Protein AF-A0A2X2ESX7-F1 (afdb_monomer_lite)

Foldseek 3Di:
DQALKAKEFQPDPVSVVVLVVLVVVQQPFWFFDQDPVRDTDIGRQFPDWDDDPGIIMTGGDPVLDVRLDRDGHVRSSVSSSVRRVD

Structure (mmCIF, N/CA/C/O backbone):
data_AF-A0A2X2ESX7-F1
#
_entry.id   AF-A0A2X2ESX7-F1
#
loop_
_atom_site.group_PDB
_atom_site.id
_atom_site.type_symbol
_atom_site.label_atom_id
_atom_site.label_alt_id
_atom_site.label_comp_id
_atom_site.label_asym_id
_atom_site.label_entity_id
_atom_site.label_seq_id
_atom_site.pdbx_PDB_ins_code
_atom_site.Cartn_x
_atom_site.Cartn_y
_atom_site.Cartn_z
_atom_site.occupancy
_atom_site.B_iso_or_equiv
_atom_site.auth_seq_id
_atom_site.auth_comp_id
_atom_site.auth_asym_id
_atom_site.auth_atom_id
_atom_site.pdbx_PDB_model_num
ATOM 1 N N . MET A 1 1 ? -4.299 -11.862 -14.342 1.00 47.56 1 MET A N 1
ATOM 2 C CA . MET A 1 1 ? -4.150 -10.402 -14.182 1.00 47.56 1 MET A CA 1
ATOM 3 C C . MET A 1 1 ? -4.159 -10.142 -12.693 1.00 47.56 1 MET A C 1
ATOM 5 O O . MET A 1 1 ? -5.151 -10.487 -12.065 1.00 47.56 1 MET A O 1
ATOM 9 N N . SER A 1 2 ? -3.055 -9.668 -12.123 1.00 54.91 2 SER A N 1
ATOM 10 C CA . SER A 1 2 ? -2.997 -9.308 -10.703 1.00 54.91 2 SER A CA 1
ATOM 11 C C . SER A 1 2 ? -3.906 -8.099 -10.488 1.00 54.91 2 SER A C 1
ATOM 13 O O . SER A 1 2 ? -3.756 -7.099 -11.187 1.00 54.91 2 SER A O 1
ATOM 15 N N . SER A 1 3 ? -4.889 -8.205 -9.595 1.00 70.19 3 SER A N 1
ATOM 16 C CA . SER A 1 3 ? -5.735 -7.063 -9.242 1.00 70.19 3 SER A CA 1
ATOM 17 C C . SER A 1 3 ? -4.870 -6.012 -8.546 1.00 70.19 3 SER A C 1
ATOM 19 O O . SER A 1 3 ? -4.195 -6.328 -7.572 1.00 70.19 3 SER A O 1
ATOM 21 N N . ASN A 1 4 ? -4.885 -4.766 -9.024 1.00 86.56 4 ASN A N 1
ATOM 22 C CA . ASN A 1 4 ? -4.243 -3.645 -8.326 1.00 86.56 4 ASN A CA 1
ATOM 23 C C . ASN A 1 4 ? -5.096 -3.117 -7.160 1.00 86.56 4 ASN A C 1
ATOM 25 O O . ASN A 1 4 ? -4.691 -2.188 -6.462 1.00 86.56 4 ASN A O 1
ATOM 29 N N . VAL A 1 5 ? -6.275 -3.708 -6.960 1.00 90.88 5 VAL A N 1
ATOM 30 C CA . VAL A 1 5 ? -7.158 -3.448 -5.830 1.00 90.88 5 VAL A CA 1
ATOM 31 C C . VAL A 1 5 ? -6.986 -4.552 -4.799 1.00 90.88 5 VAL A C 1
ATOM 33 O O . VAL A 1 5 ? -7.135 -5.732 -5.126 1.00 90.88 5 VAL A O 1
ATOM 36 N N . VAL A 1 6 ? -6.718 -4.149 -3.561 1.00 91.06 6 VAL A N 1
ATOM 37 C CA . VAL A 1 6 ? -6.571 -5.023 -2.399 1.00 91.06 6 VAL A CA 1
ATOM 38 C C . VAL A 1 6 ? -7.573 -4.612 -1.329 1.00 91.06 6 VAL A C 1
ATOM 40 O O . VAL A 1 6 ? -7.672 -3.430 -1.010 1.00 91.06 6 VAL A O 1
ATOM 43 N N . SER A 1 7 ? -8.277 -5.585 -0.755 1.00 92.44 7 SER A N 1
ATOM 44 C CA . SER A 1 7 ? -9.105 -5.392 0.437 1.00 92.44 7 SER A CA 1
ATOM 45 C C . SER A 1 7 ? -8.431 -6.051 1.638 1.00 92.44 7 SER A C 1
ATOM 47 O O . SER A 1 7 ? -8.016 -7.209 1.564 1.00 92.44 7 SER A O 1
ATOM 49 N N . ILE A 1 8 ? -8.303 -5.314 2.739 1.00 93.25 8 ILE A N 1
ATOM 50 C CA . ILE A 1 8 ? -7.766 -5.809 4.009 1.00 93.25 8 ILE A CA 1
ATOM 51 C C . ILE A 1 8 ? -8.851 -5.649 5.065 1.00 93.25 8 ILE A C 1
ATOM 53 O O . ILE A 1 8 ? -9.330 -4.541 5.288 1.00 93.25 8 ILE A O 1
ATOM 57 N N . LYS A 1 9 ? -9.211 -6.748 5.731 1.00 94.44 9 LYS A N 1
ATOM 58 C CA . LYS A 1 9 ?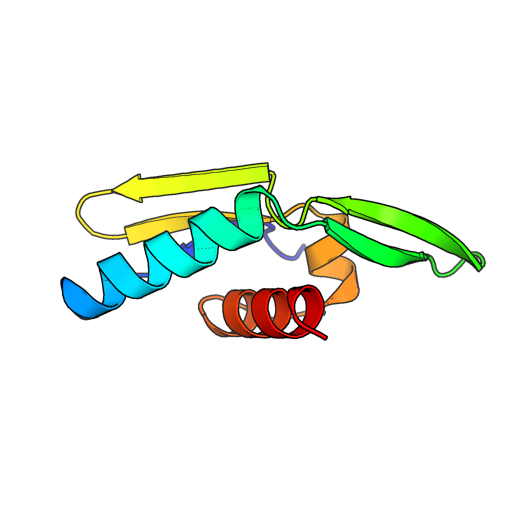 -10.055 -6.706 6.923 1.00 94.44 9 LYS A CA 1
ATOM 59 C C . LYS A 1 9 ? -9.184 -6.383 8.146 1.00 94.44 9 LYS A C 1
ATOM 61 O O . LYS A 1 9 ? -8.227 -7.131 8.386 1.00 94.44 9 LYS A O 1
ATOM 66 N N . PRO A 1 10 ? -9.462 -5.291 8.879 1.00 92.81 10 PRO A N 1
ATOM 67 C CA . PRO A 1 10 ? -8.781 -5.016 10.135 1.00 92.81 10 PRO A CA 1
ATOM 68 C C . PRO A 1 10 ? -9.158 -6.050 11.198 1.00 92.81 10 PRO A C 1
ATOM 70 O O . PRO A 1 10 ? -10.316 -6.464 11.285 1.00 92.81 10 PRO A O 1
ATOM 73 N N . ASP A 1 11 ? -8.189 -6.453 12.015 1.00 93.19 11 ASP A N 1
ATOM 74 C CA . ASP A 1 11 ? -8.405 -7.415 13.106 1.00 93.19 11 ASP A CA 1
ATOM 75 C C . ASP A 1 11 ? -8.897 -6.726 14.395 1.00 93.19 11 ASP A C 1
ATOM 77 O O . ASP A 1 11 ? -9.485 -7.358 15.275 1.00 93.19 11 ASP A O 1
ATOM 81 N N . SER A 1 12 ? -8.663 -5.417 14.514 1.00 94.50 12 SER A N 1
ATOM 82 C CA . SER A 1 12 ? -9.062 -4.570 15.639 1.00 94.50 12 SER A CA 1
ATOM 83 C C . SER A 1 12 ? -9.075 -3.090 15.229 1.0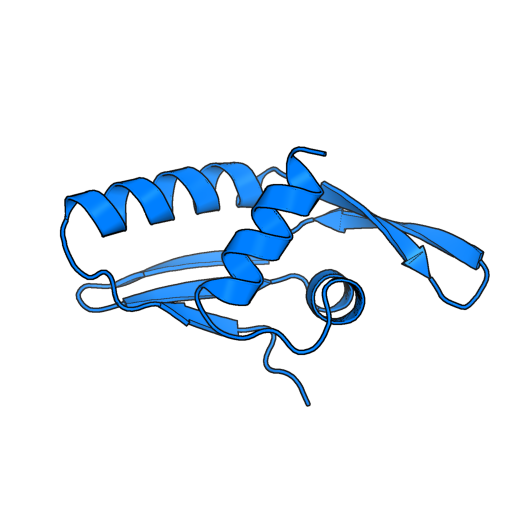0 94.50 12 SER A C 1
ATOM 85 O O . SER A 1 12 ? -8.592 -2.734 14.154 1.00 94.50 12 SER A O 1
ATOM 87 N N . LEU A 1 13 ? -9.587 -2.210 16.100 1.00 92.31 13 LEU A N 1
ATOM 88 C CA . LEU A 1 13 ? -9.501 -0.754 15.898 1.00 92.31 13 LEU A CA 1
ATOM 89 C C . LEU A 1 13 ? -8.047 -0.261 15.855 1.00 92.31 13 LEU A C 1
ATOM 91 O O . LEU A 1 13 ? -7.709 0.577 15.030 1.00 92.31 13 LEU A O 1
ATOM 95 N N . GLU A 1 14 ? -7.177 -0.812 16.703 1.00 95.25 14 GLU A N 1
ATOM 96 C CA . GLU A 1 14 ? -5.753 -0.459 16.712 1.00 95.25 14 GLU A CA 1
ATOM 97 C C . GLU A 1 14 ? -5.072 -0.854 15.392 1.00 95.25 14 GLU A C 1
ATOM 99 O O . GLU A 1 14 ? -4.307 -0.078 14.822 1.00 95.25 14 GLU A O 1
ATOM 104 N N . ASP A 1 15 ? -5.378 -2.044 14.870 1.00 94.31 15 ASP A N 1
ATOM 105 C CA . ASP A 1 15 ? -4.869 -2.500 13.575 1.00 94.31 15 ASP A CA 1
ATOM 106 C C . ASP A 1 15 ? -5.391 -1.621 12.429 1.00 94.31 15 ASP A C 1
ATOM 108 O O . ASP A 1 15 ? -4.630 -1.251 11.536 1.00 94.31 15 ASP A O 1
ATOM 112 N N . GLN A 1 16 ? -6.657 -1.199 12.488 1.00 93.81 16 GLN A N 1
ATOM 113 C CA . GLN A 1 16 ? -7.212 -0.244 11.533 1.00 93.81 16 GLN A CA 1
ATOM 114 C C . GLN A 1 16 ? -6.448 1.088 11.553 1.00 93.81 16 GLN A C 1
ATOM 116 O O . GLN A 1 16 ? -6.016 1.551 10.500 1.00 93.81 16 GLN A O 1
ATOM 121 N N . GLU A 1 17 ? -6.224 1.683 12.727 1.00 94.94 17 GLU A N 1
ATOM 122 C CA . GLU A 1 17 ? -5.477 2.941 12.865 1.00 94.94 17 GLU A CA 1
ATOM 123 C C . GLU A 1 17 ? -4.045 2.819 12.317 1.00 94.94 17 GLU A C 1
ATOM 125 O O . GLU A 1 17 ? -3.557 3.709 11.612 1.00 94.94 17 GLU A O 1
ATOM 130 N N . GLN A 1 18 ? -3.376 1.692 12.582 1.00 94.81 18 GLN A N 1
ATOM 131 C CA . GLN A 1 18 ? -2.042 1.413 12.050 1.00 94.81 18 GLN A CA 1
ATOM 132 C C . GLN A 1 18 ? -2.046 1.292 10.521 1.00 94.81 18 GLN A C 1
ATOM 134 O O . GLN A 1 18 ? -1.175 1.867 9.857 1.00 94.81 18 GLN A O 1
ATOM 139 N N . LEU A 1 19 ? -3.022 0.583 9.948 1.00 94.88 19 LEU A N 1
ATOM 140 C CA . LEU A 1 19 ? -3.186 0.462 8.500 1.00 94.88 19 LEU A CA 1
ATOM 141 C C . LEU A 1 19 ? -3.454 1.830 7.863 1.00 94.88 19 LEU A C 1
ATOM 143 O O . LEU A 1 19 ? -2.801 2.190 6.885 1.00 94.88 19 LEU A O 1
ATOM 147 N N . GLU A 1 20 ? -4.350 2.634 8.431 1.00 95.19 20 GLU A N 1
ATOM 148 C CA . GLU A 1 20 ? -4.666 3.974 7.924 1.00 95.19 20 GLU A CA 1
ATOM 149 C C . GLU A 1 20 ? -3.461 4.921 7.984 1.00 95.19 20 GLU A C 1
ATOM 151 O O . GLU A 1 20 ? -3.234 5.700 7.051 1.00 95.19 20 GLU A O 1
ATOM 156 N N . ALA A 1 21 ? -2.635 4.831 9.031 1.00 95.56 21 ALA A N 1
ATOM 157 C CA . ALA A 1 21 ? -1.393 5.592 9.132 1.00 95.56 21 ALA A CA 1
ATOM 158 C C . ALA A 1 21 ? -0.385 5.192 8.037 1.00 95.56 21 ALA A C 1
ATOM 160 O O . ALA A 1 21 ? 0.191 6.061 7.372 1.00 95.56 21 ALA A O 1
ATOM 161 N N . GLN A 1 22 ? -0.211 3.887 7.796 1.00 95.88 22 GLN A N 1
ATOM 162 C CA . GLN A 1 22 ? 0.636 3.371 6.714 1.00 95.88 22 GLN A CA 1
ATOM 163 C C . GLN A 1 22 ? 0.126 3.817 5.339 1.00 95.88 22 GLN A C 1
ATOM 165 O O . GLN A 1 22 ? 0.897 4.300 4.510 1.00 95.88 22 GLN A O 1
ATOM 170 N N . LEU A 1 23 ? -1.180 3.725 5.098 1.00 96.38 23 LEU A N 1
ATOM 171 C CA . LEU A 1 23 ? -1.792 4.132 3.834 1.00 96.38 23 LEU A CA 1
ATOM 172 C C . LEU A 1 23 ? -1.722 5.642 3.613 1.00 96.38 23 LEU A C 1
ATOM 174 O O . LEU A 1 23 ? -1.457 6.089 2.499 1.00 96.38 23 LEU A O 1
ATOM 178 N N . SER A 1 24 ? -1.874 6.438 4.669 1.00 96.25 24 SER A N 1
ATOM 179 C CA . SER A 1 24 ? -1.684 7.891 4.621 1.00 96.25 24 SER A CA 1
ATOM 180 C C . SER A 1 24 ? -0.255 8.274 4.237 1.00 96.25 24 SER A C 1
ATOM 182 O O . SER A 1 24 ? -0.052 9.233 3.486 1.00 96.25 24 SER A O 1
ATOM 184 N N . PHE A 1 25 ? 0.735 7.522 4.725 1.00 95.69 25 PHE A N 1
ATOM 185 C CA . PHE A 1 25 ? 2.125 7.667 4.302 1.00 95.69 25 PHE A CA 1
ATOM 186 C C . PHE A 1 25 ? 2.297 7.277 2.827 1.00 95.69 25 PHE A C 1
ATOM 188 O O . PHE A 1 25 ? 2.791 8.080 2.031 1.00 95.69 25 PHE A O 1
ATOM 195 N N . LEU A 1 26 ? 1.821 6.093 2.428 1.00 95.69 26 LEU A N 1
ATOM 196 C CA . LEU A 1 26 ? 1.976 5.590 1.059 1.00 95.69 26 LEU A CA 1
ATOM 197 C C . LEU A 1 26 ? 1.224 6.412 0.008 1.00 95.69 26 LEU A C 1
ATOM 199 O O . LEU A 1 26 ? 1.700 6.522 -1.118 1.00 95.69 26 LEU A O 1
ATOM 203 N N . GLN A 1 27 ? 0.114 7.061 0.366 1.00 95.25 27 GLN A N 1
ATOM 204 C CA . GLN A 1 27 ? -0.626 7.970 -0.520 1.00 95.25 27 GLN A CA 1
ATOM 205 C C . GLN A 1 27 ? 0.241 9.141 -1.012 1.00 95.25 27 GLN A C 1
ATOM 207 O O . GLN A 1 27 ? -0.017 9.707 -2.072 1.00 95.25 27 GLN A O 1
ATOM 212 N N . LYS A 1 28 ? 1.266 9.518 -0.239 1.00 94.00 28 LYS A N 1
ATOM 213 C CA . LYS A 1 28 ? 2.217 10.587 -0.577 1.00 94.00 28 LYS A CA 1
ATOM 214 C C . LYS A 1 28 ? 3.568 10.042 -1.043 1.00 94.00 28 LYS A C 1
ATOM 216 O O . LYS A 1 28 ? 4.406 10.818 -1.498 1.00 94.00 28 LYS A O 1
ATOM 221 N N . ALA A 1 29 ? 3.791 8.737 -0.912 1.00 94.88 29 ALA A N 1
ATOM 222 C CA . ALA A 1 29 ? 5.044 8.100 -1.271 1.00 94.88 29 ALA A CA 1
ATOM 223 C C . ALA A 1 29 ? 5.127 7.842 -2.779 1.00 94.88 29 ALA A C 1
ATOM 225 O O . ALA A 1 29 ? 4.135 7.565 -3.460 1.00 94.88 29 ALA A O 1
ATOM 226 N N . SER A 1 30 ? 6.354 7.876 -3.290 1.00 93.88 30 SER A N 1
ATOM 227 C CA . SER A 1 30 ? 6.661 7.511 -4.667 1.00 93.88 30 SER A CA 1
ATOM 228 C C . SER A 1 30 ? 7.841 6.556 -4.714 1.00 93.88 30 SER A C 1
ATOM 230 O O . SER A 1 30 ? 8.831 6.777 -4.019 1.00 93.88 30 SER A O 1
ATOM 232 N N . LEU A 1 31 ? 7.767 5.547 -5.574 1.00 91.69 31 LEU A N 1
ATOM 233 C CA . LEU A 1 31 ? 8.842 4.595 -5.811 1.00 91.69 31 LEU A CA 1
ATOM 234 C C . LEU A 1 31 ? 9.545 4.912 -7.120 1.00 91.69 31 LEU A C 1
ATOM 236 O O . LEU A 1 31 ? 8.911 5.151 -8.150 1.00 91.69 31 LEU A O 1
ATOM 240 N N . ARG A 1 32 ? 10.877 4.870 -7.082 1.00 90.56 32 ARG A N 1
ATOM 241 C CA . ARG A 1 32 ? 11.700 4.921 -8.285 1.00 90.56 32 ARG A CA 1
ATOM 242 C C . ARG A 1 32 ? 11.913 3.500 -8.790 1.00 90.56 32 ARG A C 1
ATOM 244 O O . ARG A 1 32 ? 12.642 2.723 -8.184 1.00 90.56 32 ARG A O 1
ATOM 251 N N . LEU A 1 33 ? 11.298 3.187 -9.918 1.00 86.75 33 LEU A N 1
ATOM 252 C CA . LEU A 1 33 ? 11.323 1.871 -10.538 1.00 86.75 33 LEU A CA 1
ATOM 253 C C . LEU A 1 33 ? 12.164 1.903 -11.812 1.00 86.75 33 LEU A C 1
ATOM 255 O O . LEU A 1 33 ? 12.234 2.917 -12.511 1.00 86.75 33 LEU A O 1
ATOM 259 N N . MET A 1 34 ? 12.803 0.778 -12.124 1.00 83.75 34 MET A N 1
ATOM 260 C CA . MET A 1 34 ? 13.524 0.584 -13.378 1.00 83.75 34 MET A CA 1
ATOM 261 C C . MET A 1 34 ? 12.722 -0.366 -14.264 1.00 83.75 34 MET A C 1
ATOM 263 O O . MET A 1 34 ? 12.557 -1.541 -13.946 1.00 83.75 34 MET A O 1
ATOM 267 N N . HIS A 1 35 ? 12.200 0.149 -15.373 1.00 73.69 35 HIS A N 1
ATOM 268 C CA . HIS A 1 35 ? 11.517 -0.659 -16.374 1.00 73.69 35 HIS A CA 1
ATOM 269 C C . HIS A 1 35 ? 12.502 -1.619 -17.050 1.00 73.69 35 HIS A C 1
ATOM 271 O O . HIS A 1 35 ? 13.694 -1.335 -17.180 1.00 73.69 35 HIS A O 1
ATOM 277 N N . ARG A 1 36 ? 11.983 -2.737 -17.571 1.00 73.19 36 ARG A N 1
ATOM 278 C CA . ARG A 1 36 ? 12.772 -3.757 -18.290 1.00 73.19 36 ARG A CA 1
ATOM 279 C C . ARG A 1 36 ? 13.522 -3.213 -19.513 1.00 73.19 36 ARG A C 1
ATOM 281 O O . ARG A 1 36 ? 14.506 -3.803 -19.933 1.00 73.19 36 ARG A O 1
ATOM 288 N N . ASN A 1 37 ? 13.076 -2.087 -20.068 1.00 79.25 37 ASN A N 1
ATOM 289 C CA . ASN A 1 37 ? 13.738 -1.384 -21.170 1.00 79.25 37 ASN A CA 1
ATOM 290 C C . ASN A 1 37 ? 14.867 -0.433 -20.711 1.00 79.25 37 ASN A C 1
ATOM 292 O O . ASN A 1 37 ? 15.391 0.320 -21.525 1.00 79.25 37 ASN A O 1
ATOM 296 N N . GLY A 1 38 ? 15.210 -0.417 -19.418 1.00 79.06 38 GLY A N 1
ATOM 297 C CA . GLY A 1 38 ? 16.239 0.448 -18.834 1.00 79.06 38 GLY A CA 1
ATOM 298 C C . GLY A 1 38 ? 15.756 1.844 -18.420 1.00 79.06 38 GLY A C 1
ATOM 299 O O . GLY A 1 38 ? 16.531 2.607 -17.842 1.00 79.06 38 GLY A O 1
ATOM 300 N N . THR A 1 39 ? 14.488 2.187 -18.666 1.00 82.62 39 THR A N 1
ATOM 301 C CA . THR A 1 39 ? 13.927 3.501 -18.312 1.00 82.62 39 THR A CA 1
ATOM 302 C C . THR A 1 39 ? 13.644 3.577 -16.818 1.00 82.62 39 THR A C 1
ATOM 304 O O . THR A 1 39 ? 13.034 2.674 -16.247 1.00 82.62 39 THR A O 1
ATOM 307 N N . LYS A 1 40 ? 14.051 4.671 -16.173 1.00 86.44 40 LYS A N 1
ATOM 308 C CA . LYS A 1 40 ? 13.687 4.952 -14.781 1.00 86.44 40 LYS A CA 1
ATOM 309 C C . LYS A 1 40 ? 12.377 5.728 -14.756 1.00 86.44 40 LYS A C 1
ATOM 311 O O . LYS A 1 40 ? 12.270 6.753 -15.424 1.00 86.44 40 LYS A O 1
ATOM 316 N N . ALA A 1 41 ? 11.417 5.262 -13.972 1.00 88.38 41 ALA A N 1
ATOM 317 C CA . ALA A 1 41 ? 10.161 5.953 -13.727 1.00 88.38 41 ALA A CA 1
ATOM 318 C C . ALA A 1 41 ? 9.993 6.187 -12.227 1.00 88.38 41 ALA A C 1
ATOM 320 O O . ALA A 1 41 ? 10.390 5.356 -11.414 1.00 88.38 41 ALA A O 1
ATOM 321 N N . THR A 1 42 ? 9.402 7.320 -11.865 1.00 91.81 42 THR A N 1
ATOM 322 C CA . THR A 1 42 ? 8.935 7.561 -10.501 1.00 91.81 42 THR A CA 1
ATOM 323 C C . THR A 1 42 ? 7.422 7.431 -10.520 1.00 91.81 42 THR A C 1
ATOM 325 O O . THR A 1 42 ? 6.759 8.199 -11.213 1.00 91.81 42 THR A O 1
ATOM 328 N N . LEU A 1 43 ? 6.886 6.454 -9.795 1.00 92.06 43 LEU A N 1
ATOM 329 C CA . LEU A 1 43 ? 5.449 6.212 -9.695 1.00 92.06 43 LEU A CA 1
ATOM 330 C C . LEU A 1 43 ? 4.979 6.481 -8.271 1.00 92.06 43 LEU A C 1
ATOM 332 O O . LEU A 1 43 ? 5.681 6.148 -7.320 1.00 92.06 43 LEU A O 1
ATOM 336 N N . LEU A 1 44 ? 3.783 7.047 -8.121 1.00 95.06 44 LEU A N 1
ATOM 337 C CA . LEU A 1 44 ? 3.097 7.051 -6.829 1.00 95.06 44 LEU A CA 1
ATOM 338 C C . LEU A 1 44 ? 2.830 5.610 -6.392 1.00 95.06 44 LEU A C 1
ATOM 340 O O . LEU A 1 44 ? 2.565 4.757 -7.239 1.00 95.06 44 LEU A O 1
ATOM 344 N N . VAL A 1 45 ? 2.895 5.331 -5.090 1.00 94.69 45 VAL A N 1
ATOM 345 C CA . VAL A 1 45 ? 2.622 3.976 -4.579 1.00 94.69 45 VAL A CA 1
ATOM 346 C C . VAL A 1 45 ? 1.145 3.624 -4.728 1.00 94.69 45 VAL A C 1
ATOM 348 O O . VAL A 1 45 ? 0.802 2.576 -5.280 1.00 94.69 45 VAL A O 1
ATOM 351 N N . LEU A 1 46 ? 0.284 4.516 -4.243 1.00 95.44 46 LEU A N 1
ATOM 352 C CA . LEU A 1 46 ? -1.163 4.352 -4.244 1.00 95.44 46 LEU A CA 1
ATOM 353 C C . LEU A 1 46 ? -1.811 5.359 -5.186 1.00 95.44 46 LEU A C 1
ATOM 355 O O . LEU A 1 46 ? -1.407 6.520 -5.245 1.00 95.44 46 LEU A O 1
ATOM 359 N N . GLU A 1 47 ? -2.868 4.928 -5.864 1.00 94.44 47 GLU A N 1
ATOM 360 C CA . GLU A 1 47 ? -3.793 5.841 -6.532 1.00 94.44 47 GLU A CA 1
ATOM 361 C C . GLU A 1 47 ? -4.762 6.434 -5.505 1.00 94.44 47 GLU A C 1
ATOM 363 O O . GLU A 1 47 ? -4.967 7.648 -5.440 1.00 94.44 47 GLU A O 1
ATOM 368 N N . ARG A 1 48 ? -5.352 5.568 -4.674 1.00 95.12 48 ARG A N 1
ATOM 369 C CA . ARG A 1 48 ? -6.313 5.927 -3.625 1.00 95.12 48 ARG A CA 1
ATOM 370 C C . ARG A 1 48 ? -6.493 4.783 -2.633 1.00 95.12 48 ARG A C 1
ATOM 372 O O . ARG A 1 48 ? -6.236 3.627 -2.959 1.00 95.12 48 ARG A O 1
ATOM 379 N N . TRP A 1 49 ? -7.047 5.089 -1.469 1.00 96.38 49 TRP A N 1
ATOM 380 C CA . TRP A 1 49 ? -7.584 4.104 -0.534 1.00 96.38 49 TRP A CA 1
ATOM 381 C C . TRP A 1 49 ? -8.856 4.645 0.125 1.00 96.38 49 TRP A C 1
ATOM 383 O O . TRP A 1 49 ? -9.110 5.852 0.105 1.00 96.38 49 TRP A O 1
ATOM 393 N N . LYS A 1 50 ? -9.683 3.747 0.656 1.00 95.31 50 LYS A N 1
ATOM 394 C CA . LYS A 1 50 ? -10.874 4.085 1.437 1.00 95.31 50 LYS A CA 1
ATOM 395 C C . LYS A 1 50 ? -11.049 3.083 2.573 1.00 95.31 50 LYS A C 1
ATOM 397 O O . LYS A 1 50 ? -10.838 1.888 2.375 1.00 95.31 50 LYS A O 1
ATOM 402 N N . THR A 1 51 ? -11.503 3.572 3.714 1.00 93.56 51 THR A N 1
ATOM 403 C CA . THR A 1 51 ? -11.977 2.741 4.822 1.00 93.56 51 THR A CA 1
ATOM 404 C C . THR A 1 51 ? -13.489 2.558 4.702 1.00 93.56 51 THR A C 1
ATOM 406 O O . THR A 1 51 ? -14.211 3.472 4.302 1.00 93.56 51 THR A O 1
ATOM 409 N N . SER A 1 52 ? -13.977 1.360 4.996 1.00 90.00 52 SER A N 1
ATOM 410 C CA . SER A 1 52 ? -15.391 1.019 5.185 1.00 90.00 52 SER A CA 1
ATOM 411 C C . SER A 1 52 ? -15.544 0.261 6.509 1.00 90.00 52 SER A C 1
ATOM 413 O O . SER A 1 52 ? -14.538 -0.100 7.112 1.00 90.00 52 SER A O 1
ATOM 415 N N . ASP A 1 53 ? -16.778 0.012 6.954 1.00 82.81 53 ASP A N 1
ATOM 416 C CA . ASP A 1 53 ? -17.046 -0.547 8.293 1.00 82.81 53 ASP A CA 1
ATOM 417 C C . ASP A 1 53 ? -16.368 -1.910 8.555 1.00 82.81 53 ASP A C 1
ATOM 419 O O . ASP A 1 53 ? -16.019 -2.207 9.693 1.00 82.81 53 ASP A O 1
ATOM 423 N N . ASP A 1 54 ? -16.146 -2.719 7.510 1.00 89.75 54 ASP A N 1
ATOM 424 C CA . ASP A 1 54 ? -15.586 -4.079 7.614 1.00 89.75 54 ASP A CA 1
ATOM 425 C C . ASP A 1 54 ? -14.237 -4.279 6.898 1.00 89.75 54 ASP A C 1
ATOM 427 O O . ASP A 1 54 ? -13.578 -5.304 7.093 1.00 89.75 54 ASP A O 1
ATOM 431 N N . GLU A 1 55 ? -13.823 -3.349 6.034 1.00 93.88 55 GLU A N 1
ATOM 432 C CA . GLU A 1 55 ? -12.600 -3.494 5.243 1.00 93.88 55 GLU A CA 1
ATOM 433 C C . GLU A 1 55 ? -12.001 -2.155 4.814 1.00 93.88 55 GLU A C 1
ATOM 435 O O . GLU A 1 55 ? -12.693 -1.151 4.632 1.00 93.88 55 GLU A O 1
ATOM 440 N N . ILE A 1 56 ? -10.694 -2.170 4.574 1.00 95.06 56 ILE A N 1
ATOM 441 C CA . ILE A 1 56 ? -9.967 -1.093 3.918 1.00 95.06 56 ILE A CA 1
ATOM 442 C C . ILE A 1 56 ? -9.660 -1.530 2.490 1.00 95.06 56 ILE A C 1
ATOM 444 O O . ILE A 1 56 ? -8.977 -2.532 2.266 1.00 95.06 56 ILE A O 1
ATOM 448 N N . GLN A 1 57 ? -10.142 -0.756 1.521 1.00 94.75 57 GLN A N 1
ATOM 449 C CA . GLN A 1 57 ? -9.872 -0.975 0.108 1.00 94.75 57 GLN A CA 1
ATOM 450 C C . GLN A 1 57 ? -8.750 -0.048 -0.357 1.00 94.75 57 GLN A C 1
ATOM 452 O O . GLN A 1 57 ? -8.836 1.175 -0.245 1.00 94.75 57 GLN A O 1
ATOM 457 N N . ILE A 1 58 ? -7.715 -0.642 -0.933 1.00 95.12 58 ILE A N 1
ATOM 458 C CA . ILE A 1 58 ? -6.486 0.011 -1.368 1.00 95.12 58 ILE A CA 1
ATOM 459 C C . ILE A 1 58 ? -6.360 -0.180 -2.875 1.00 95.12 58 ILE A C 1
ATOM 461 O O . ILE A 1 58 ? -6.511 -1.292 -3.377 1.00 95.12 58 ILE A O 1
ATOM 465 N N . VAL A 1 59 ? -6.068 0.894 -3.602 1.00 94.69 59 VAL A N 1
ATOM 466 C CA . VAL A 1 59 ? -5.795 0.855 -5.040 1.00 94.69 59 VAL A CA 1
ATOM 467 C C . VAL A 1 59 ? -4.343 1.253 -5.259 1.00 94.69 59 VAL A C 1
ATOM 469 O O . VAL A 1 59 ? -3.976 2.420 -5.113 1.00 94.69 59 VAL A O 1
ATOM 472 N N . PHE A 1 60 ? -3.515 0.270 -5.596 1.00 94.00 60 PHE A N 1
ATOM 473 C CA . PHE A 1 60 ? -2.114 0.475 -5.942 1.00 94.00 60 PHE A CA 1
ATOM 474 C C . PHE A 1 60 ? -1.983 0.966 -7.381 1.00 94.00 60 PHE A C 1
ATOM 4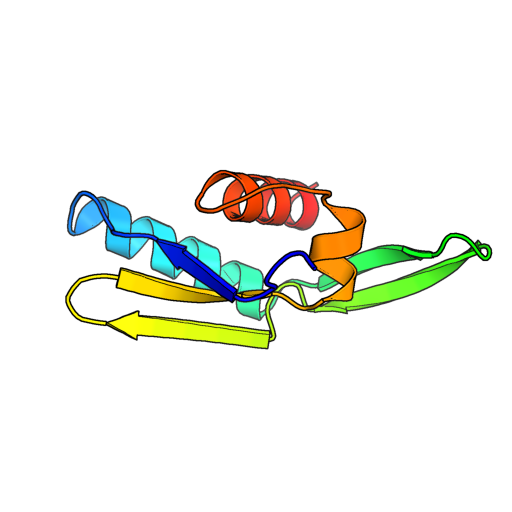76 O O . PHE A 1 60 ? -2.761 0.586 -8.264 1.00 94.00 60 PHE A O 1
ATOM 483 N N . THR A 1 61 ? -0.940 1.751 -7.636 1.00 92.69 61 THR A N 1
ATOM 484 C CA . THR A 1 61 ? -0.548 2.073 -9.008 1.00 92.69 61 THR A CA 1
ATOM 485 C C . THR A 1 61 ? -0.123 0.781 -9.718 1.00 92.69 61 THR A C 1
ATOM 487 O O . THR A 1 61 ? 0.756 0.082 -9.205 1.00 92.69 61 THR A O 1
ATOM 490 N N . PRO A 1 62 ? -0.670 0.440 -10.901 1.00 89.31 62 PRO A N 1
ATOM 491 C CA . PRO A 1 62 ? -0.398 -0.841 -11.563 1.00 89.31 62 PRO A CA 1
ATOM 492 C C . PRO A 1 62 ? 1.094 -1.173 -11.726 1.00 89.31 62 PRO A C 1
ATOM 494 O O . PRO A 1 62 ? 1.522 -2.280 -11.406 1.00 89.31 62 PRO A O 1
ATOM 497 N N . GLY A 1 63 ? 1.916 -0.193 -12.119 1.00 88.81 63 GLY A N 1
ATOM 498 C CA . GLY A 1 63 ? 3.363 -0.390 -12.278 1.00 88.81 63 GLY A CA 1
ATOM 499 C C . GLY A 1 63 ? 4.110 -0.702 -10.973 1.00 88.81 63 GLY A C 1
ATOM 500 O O . GLY A 1 63 ? 5.176 -1.310 -11.007 1.00 88.81 63 GLY A O 1
ATOM 501 N N . VAL A 1 64 ? 3.551 -0.327 -9.818 1.00 89.50 64 VAL A N 1
ATOM 502 C CA . VAL A 1 64 ? 4.103 -0.679 -8.501 1.00 89.50 64 VAL A CA 1
ATOM 503 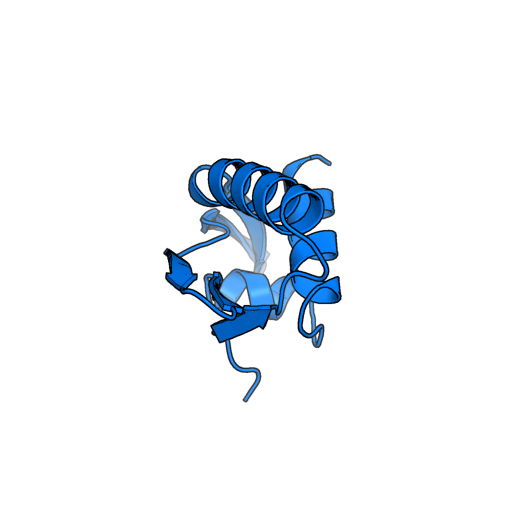C C . VAL A 1 64 ? 3.813 -2.139 -8.176 1.00 89.50 64 VAL A C 1
ATOM 505 O O . VAL A 1 64 ? 4.715 -2.844 -7.736 1.00 89.50 64 VAL A O 1
ATOM 508 N N . VAL A 1 65 ? 2.600 -2.623 -8.460 1.00 89.31 65 VAL A N 1
ATOM 509 C CA . VAL A 1 65 ? 2.242 -4.042 -8.285 1.00 89.31 65 VAL A CA 1
ATOM 510 C C . VAL A 1 65 ?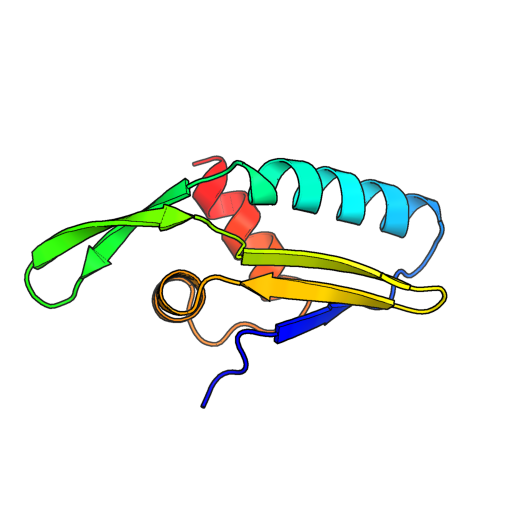 3.136 -4.930 -9.151 1.00 89.31 65 VAL A C 1
ATOM 512 O O . VAL A 1 65 ? 3.689 -5.916 -8.673 1.00 89.31 65 VAL A O 1
ATOM 515 N N . GLU A 1 66 ? 3.360 -4.539 -10.407 1.00 86.88 66 GLU A N 1
ATOM 516 C CA . GLU A 1 66 ? 4.265 -5.257 -11.311 1.00 86.88 66 GLU A CA 1
ATOM 517 C C . GLU A 1 66 ? 5.708 -5.325 -10.789 1.00 86.88 66 GLU A C 1
ATOM 519 O O . GLU A 1 66 ? 6.383 -6.338 -10.981 1.00 86.88 66 GLU A O 1
ATOM 524 N N . ALA A 1 67 ? 6.184 -4.263 -10.131 1.00 87.25 67 ALA A N 1
ATOM 525 C CA . ALA A 1 67 ? 7.540 -4.195 -9.596 1.00 87.25 67 ALA A CA 1
ATOM 526 C C . ALA A 1 67 ? 7.717 -4.947 -8.269 1.00 87.25 67 ALA A C 1
ATOM 528 O O . ALA A 1 67 ? 8.784 -5.514 -8.038 1.00 87.25 67 ALA A O 1
ATOM 529 N N . LEU A 1 68 ? 6.696 -4.959 -7.408 1.00 87.38 68 LEU A N 1
ATOM 530 C CA . LEU A 1 68 ? 6.722 -5.668 -6.123 1.00 87.38 68 LEU A CA 1
ATOM 531 C C . LEU A 1 68 ? 6.462 -7.177 -6.273 1.00 87.38 68 LEU A C 1
ATOM 533 O O . LEU A 1 68 ? 6.850 -7.952 -5.401 1.00 87.38 68 LEU A O 1
ATOM 537 N N . GLY A 1 69 ? 5.867 -7.605 -7.390 1.00 82.38 69 GLY A N 1
ATOM 538 C CA . GLY A 1 69 ? 5.636 -9.011 -7.717 1.00 82.38 69 GLY A CA 1
ATOM 539 C C . GLY A 1 69 ? 4.220 -9.494 -7.388 1.00 82.38 69 GLY A C 1
ATOM 540 O O . GLY A 1 69 ? 3.305 -8.712 -7.151 1.00 82.38 69 GLY A O 1
ATOM 541 N N . SER A 1 70 ? 4.016 -10.814 -7.421 1.00 77.81 70 SER A N 1
ATOM 542 C CA . SER A 1 70 ? 2.707 -11.443 -7.164 1.00 77.81 70 SER A CA 1
ATOM 543 C C . SER A 1 70 ? 2.445 -11.590 -5.662 1.00 77.81 70 SER A C 1
ATOM 545 O O . SER A 1 70 ? 2.442 -12.700 -5.143 1.00 77.81 70 SER A O 1
ATOM 547 N N . LEU A 1 71 ? 2.290 -10.459 -4.973 1.00 85.44 71 LEU A N 1
ATOM 548 C CA . LEU A 1 71 ? 1.922 -10.390 -3.557 1.00 85.44 71 LEU A CA 1
ATOM 549 C C . LEU A 1 71 ? 0.445 -10.012 -3.415 1.00 85.44 71 LEU A C 1
ATOM 551 O O . LEU A 1 71 ? -0.089 -9.274 -4.245 1.00 85.44 71 LEU A O 1
ATOM 555 N N . GLU A 1 72 ? -0.195 -10.463 -2.339 1.00 85.19 72 GLU A N 1
ATOM 556 C CA . GLU A 1 72 ? -1.611 -10.197 -2.069 1.00 85.19 72 GLU A CA 1
ATOM 557 C C . GLU A 1 72 ? -1.824 -9.594 -0.674 1.00 85.19 72 GLU A C 1
ATOM 559 O O . GLU A 1 72 ? -0.999 -9.736 0.233 1.00 85.19 72 GLU A O 1
ATOM 564 N N . GLY A 1 73 ? -2.948 -8.896 -0.487 1.00 86.12 73 GLY A N 1
ATOM 565 C CA . GLY A 1 73 ? -3.387 -8.463 0.840 1.00 86.12 73 GLY A CA 1
ATOM 566 C C . GLY A 1 73 ? -2.354 -7.616 1.594 1.00 86.12 73 GLY A C 1
ATOM 567 O O . GLY A 1 73 ? -1.770 -6.661 1.073 1.00 86.12 73 GLY A O 1
ATOM 568 N N . ARG A 1 74 ? -2.119 -8.007 2.851 1.00 90.56 74 ARG A N 1
ATOM 569 C CA . ARG A 1 74 ? -1.148 -7.377 3.758 1.00 90.56 74 ARG A CA 1
ATOM 570 C C . ARG A 1 74 ? 0.304 -7.548 3.299 1.00 90.56 74 ARG A C 1
ATOM 572 O O . ARG A 1 74 ? 1.140 -6.714 3.641 1.00 90.56 74 ARG A O 1
ATOM 579 N N . GLU A 1 75 ? 0.627 -8.587 2.528 1.00 91.31 75 GLU A N 1
ATOM 580 C CA . GLU A 1 75 ? 1.998 -8.806 2.048 1.00 91.31 75 GLU A CA 1
ATOM 581 C C . GLU A 1 75 ? 2.406 -7.734 1.040 1.00 91.31 75 GLU A C 1
ATOM 583 O O . GLU A 1 75 ? 3.505 -7.182 1.134 1.00 91.31 75 GLU A O 1
ATOM 588 N N . LEU A 1 76 ? 1.493 -7.381 0.129 1.00 91.38 76 LEU A N 1
ATOM 589 C CA . LEU A 1 76 ? 1.720 -6.303 -0.828 1.00 91.38 76 LEU A CA 1
ATOM 590 C C . LEU A 1 76 ? 1.889 -4.955 -0.115 1.00 91.38 76 LEU A C 1
ATOM 592 O O . LEU A 1 76 ? 2.807 -4.203 -0.439 1.00 91.38 76 LEU A O 1
ATOM 596 N N . LEU A 1 77 ? 1.060 -4.677 0.899 1.00 92.19 77 LEU A N 1
ATOM 597 C CA . LEU A 1 77 ? 1.184 -3.468 1.718 1.00 92.19 77 LEU A CA 1
ATOM 598 C C . LEU A 1 77 ? 2.548 -3.396 2.420 1.00 92.19 77 LEU A C 1
ATOM 600 O O . LEU A 1 77 ? 3.227 -2.372 2.357 1.00 92.19 77 LEU A O 1
ATOM 604 N N . LYS A 1 78 ? 2.984 -4.498 3.038 1.00 93.12 78 LYS A N 1
ATOM 605 C CA . LYS A 1 78 ? 4.283 -4.580 3.715 1.00 93.12 78 LYS A CA 1
ATOM 606 C C . LYS A 1 78 ? 5.449 -4.377 2.746 1.00 93.12 78 LYS A C 1
ATOM 608 O O . LYS A 1 78 ? 6.394 -3.659 3.067 1.00 93.12 78 LYS A O 1
ATOM 613 N N . ALA A 1 79 ? 5.389 -4.980 1.561 1.00 93.12 79 ALA A N 1
ATOM 614 C CA . ALA A 1 79 ? 6.411 -4.797 0.536 1.00 93.12 79 ALA A CA 1
ATOM 615 C C . ALA A 1 79 ? 6.466 -3.346 0.037 1.00 93.12 79 ALA A C 1
ATOM 617 O O . ALA A 1 79 ? 7.556 -2.787 -0.091 1.00 93.12 79 ALA A O 1
ATOM 618 N N . ALA A 1 80 ? 5.307 -2.717 -0.174 1.00 92.38 80 ALA A N 1
ATOM 619 C CA . ALA A 1 80 ? 5.217 -1.316 -0.567 1.00 92.38 80 ALA A CA 1
ATOM 620 C C . ALA A 1 80 ? 5.782 -0.373 0.508 1.00 92.38 80 ALA A C 1
ATOM 622 O O . ALA A 1 80 ? 6.547 0.530 0.176 1.00 92.38 80 ALA A O 1
ATOM 623 N N . MET A 1 81 ? 5.470 -0.619 1.787 1.00 94.88 81 MET A 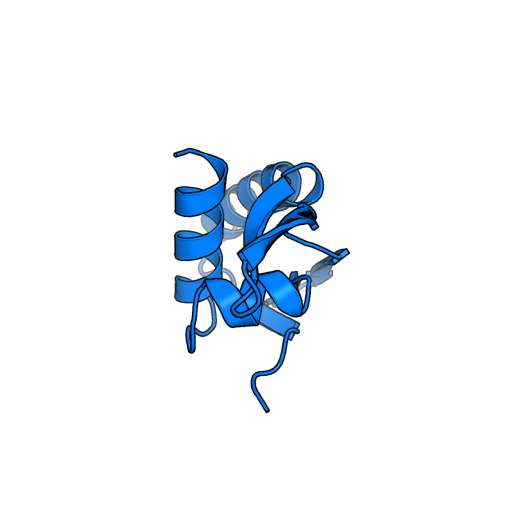N 1
ATOM 624 C CA . MET A 1 81 ? 6.054 0.111 2.919 1.00 94.88 81 MET A CA 1
ATOM 625 C C . MET A 1 81 ? 7.574 -0.005 2.940 1.00 94.88 81 MET A C 1
ATOM 627 O O . MET A 1 81 ? 8.257 1.015 2.936 1.00 94.88 81 MET A O 1
ATOM 631 N N . ASN A 1 82 ? 8.103 -1.229 2.885 1.00 93.81 82 ASN A N 1
ATOM 632 C CA . ASN A 1 82 ? 9.545 -1.461 2.898 1.00 93.81 82 ASN A CA 1
ATOM 633 C C . ASN A 1 82 ? 10.246 -0.748 1.737 1.00 93.81 82 ASN A C 1
ATOM 635 O O . ASN A 1 82 ? 11.288 -0.133 1.940 1.00 93.81 82 ASN A O 1
ATOM 639 N N . ALA A 1 83 ? 9.668 -0.801 0.533 1.00 91.19 83 ALA A N 1
ATOM 640 C CA . ALA A 1 83 ? 10.225 -0.140 -0.642 1.00 91.19 83 ALA A CA 1
ATOM 641 C C . ALA A 1 83 ? 10.185 1.394 -0.537 1.00 91.19 83 ALA A C 1
ATOM 643 O O . ALA A 1 83 ? 11.058 2.061 -1.082 1.00 91.19 83 ALA A O 1
ATOM 644 N N . ALA A 1 84 ? 9.181 1.956 0.142 1.00 90.19 84 ALA A N 1
ATOM 645 C CA . ALA A 1 84 ? 9.030 3.400 0.308 1.00 90.19 84 ALA A CA 1
ATOM 646 C C . ALA A 1 84 ? 9.926 3.985 1.415 1.00 90.19 84 ALA A C 1
ATOM 648 O O . ALA A 1 84 ? 10.156 5.194 1.429 1.00 90.19 84 ALA A O 1
ATOM 649 N N . THR A 1 85 ? 10.410 3.152 2.339 1.00 88.19 85 THR A N 1
ATOM 650 C CA . THR A 1 85 ? 11.284 3.561 3.453 1.00 88.19 85 THR A CA 1
ATOM 651 C C . THR A 1 85 ? 12.757 3.180 3.277 1.00 88.19 85 THR A C 1
ATOM 653 O O . THR A 1 85 ? 13.571 3.582 4.107 1.00 88.19 85 THR A O 1
ATOM 656 N N . ALA A 1 86 ? 13.086 2.373 2.263 1.00 78.25 86 ALA A N 1
ATOM 657 C CA . ALA A 1 86 ? 14.451 1.947 1.936 1.00 78.25 86 ALA A CA 1
ATOM 658 C C . ALA A 1 86 ? 15.216 3.022 1.150 1.00 78.25 86 ALA A C 1
ATOM 660 O O . ALA A 1 86 ? 16.430 3.172 1.415 1.00 78.25 86 ALA A O 1
#

Organism: Pseudomonas luteola (NCBI:txid47886)

Sequence (86 aa):
MSSNVVSIKPDSLEDQEQLEAQLSFLQKASLRLMHRNGTKATLLVLERWKTSDDEIQIVFTPGVVEALGSLEGRELLKAAMNAATA

pLDDT: mean 89.64, std 8.19, range [47.56, 96.38]

Radius of gyration: 12.89 Å; chains: 1; bounding box: 33×22×38 Å

Secondary structure (DSSP, 8-state):
---SEEEE--SSHHHHHHHHHHHHHHTT-EEEEE-TTS-EEEEESEEEEEE-SS-EEEEE-HHHHHHH-S--HHHHHHHHHHHHH-